Protein AF-A0A9N9E2A3-F1 (afdb_monomer_lite)

Radius of gyration: 18.9 Å; chains: 1; bounding box: 43×35×45 Å

Organism: NCBI:txid1348616

InterPro domains:
  IPR032870 Alpha-ketoglutarate-dependent dioxygenase alkB homologue 7-like [PTHR21052] (4-63)
  IPR037151 Alpha-ketoglutarate-dependent dioxygenase AlkB-like superfamily [G3DSA:2.60.120.590] (1-68)

Secondary structure (DSSP, 8-state):
------TT--------TT------THHHHT--------SEEEETTEEEE----------PPPPPGGGGGSS--

Foldseek 3Di:
DDDPDDPPDDDDDDDDPPDDDDADDCRPPVDDDDDDPDQWDDDPPDIDGDDDDDDDDDDDDDDDCPVVVPPPD

pLDDT: mean 85.59, std 17.52, range [32.66, 98.12]

Structure (mmCIF, N/CA/C/O backbone)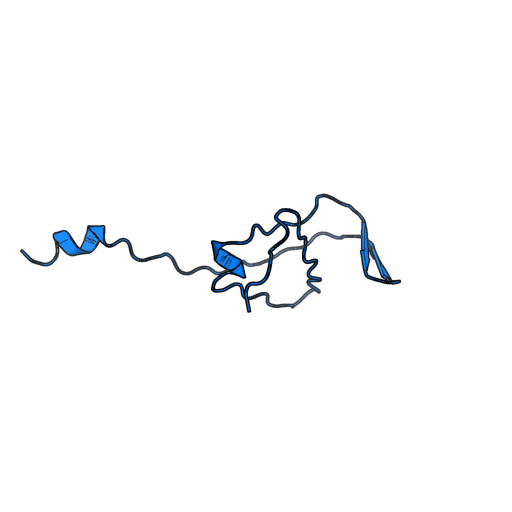:
data_AF-A0A9N9E2A3-F1
#
_entry.id   AF-A0A9N9E2A3-F1
#
loop_
_atom_site.group_PDB
_atom_site.id
_atom_site.type_symbol
_atom_site.label_atom_id
_atom_site.label_alt_id
_atom_site.label_comp_id
_atom_site.label_asym_id
_atom_site.label_entity_id
_atom_site.label_seq_id
_atom_site.pdbx_PDB_ins_code
_atom_site.Cartn_x
_atom_site.Cartn_y
_atom_site.Cartn_z
_atom_site.occupancy
_atom_site.B_iso_or_equiv
_atom_site.auth_seq_id
_atom_site.auth_comp_id
_atom_site.auth_asym_id
_atom_site.auth_atom_id
_atom_site.pdbx_PDB_model_num
ATOM 1 N N . THR A 1 1 ? 4.010 -21.917 21.015 1.00 32.66 1 THR A N 1
ATOM 2 C CA . THR A 1 1 ? 5.369 -21.924 20.437 1.00 32.66 1 THR A CA 1
ATOM 3 C C . THR A 1 1 ? 5.810 -20.486 20.321 1.00 32.66 1 THR A C 1
ATOM 5 O O . THR A 1 1 ? 5.190 -19.741 19.577 1.00 32.66 1 THR A O 1
ATOM 8 N N . SER A 1 2 ? 6.764 -20.060 21.145 1.00 39.91 2 SER A N 1
ATOM 9 C CA . SER A 1 2 ? 7.232 -18.672 21.207 1.00 39.91 2 SER A CA 1
ATOM 10 C C . SER A 1 2 ? 8.056 -18.363 19.957 1.00 39.91 2 SER A C 1
ATOM 12 O O . SER A 1 2 ? 9.197 -18.801 19.851 1.00 39.91 2 SER A O 1
ATOM 14 N N . THR A 1 3 ? 7.463 -17.693 18.972 1.00 46.03 3 THR A N 1
ATOM 15 C CA . THR A 1 3 ? 8.167 -17.222 17.774 1.00 46.03 3 THR A CA 1
ATOM 16 C C . THR A 1 3 ? 9.046 -16.037 18.147 1.00 46.03 3 THR A C 1
ATOM 18 O O . THR A 1 3 ? 8.550 -14.976 18.518 1.00 46.03 3 THR A O 1
ATOM 21 N N . THR A 1 4 ? 10.358 -16.235 18.077 1.00 53.19 4 THR A N 1
ATOM 22 C CA . THR A 1 4 ? 11.376 -15.194 18.217 1.00 53.19 4 THR A CA 1
ATOM 23 C C . THR A 1 4 ? 11.300 -14.272 16.995 1.00 53.19 4 THR A C 1
ATOM 25 O O . THR A 1 4 ? 11.949 -14.534 15.986 1.00 53.19 4 THR A O 1
ATOM 28 N N . THR A 1 5 ? 10.459 -13.238 17.034 1.00 58.84 5 THR A N 1
ATOM 29 C CA . THR A 1 5 ? 10.332 -12.270 15.933 1.00 58.84 5 THR A CA 1
ATOM 30 C C . THR A 1 5 ? 11.626 -11.466 15.824 1.00 58.84 5 THR A C 1
ATOM 32 O O . THR A 1 5 ? 12.019 -10.785 16.775 1.00 58.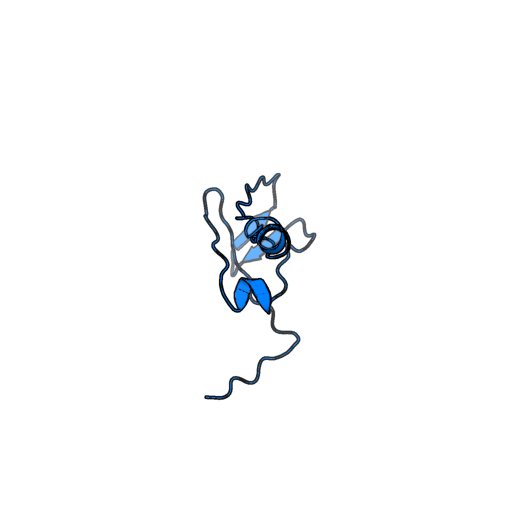84 5 THR A O 1
ATOM 35 N N . ASN A 1 6 ? 12.319 -11.562 14.689 1.00 70.44 6 ASN A N 1
ATOM 36 C CA . ASN A 1 6 ? 13.482 -10.723 14.425 1.00 70.44 6 ASN A CA 1
ATOM 37 C C . ASN A 1 6 ? 12.977 -9.281 14.223 1.00 70.44 6 ASN A C 1
ATOM 39 O O . ASN A 1 6 ? 12.144 -9.063 13.346 1.00 70.44 6 ASN A O 1
ATOM 43 N N . PRO A 1 7 ? 13.444 -8.284 14.995 1.00 70.44 7 PRO A N 1
ATOM 44 C CA . PRO A 1 7 ? 12.945 -6.911 14.882 1.00 70.44 7 PRO A CA 1
ATOM 45 C C . PRO A 1 7 ? 13.217 -6.265 13.513 1.00 70.44 7 PRO A C 1
ATOM 47 O O . PRO A 1 7 ? 12.585 -5.267 13.183 1.00 70.44 7 PRO A O 1
ATOM 50 N N . ASN A 1 8 ? 14.120 -6.839 12.712 1.00 81.38 8 ASN A N 1
ATOM 51 C CA . ASN A 1 8 ? 14.430 -6.393 11.352 1.00 81.38 8 ASN A CA 1
ATOM 52 C C . ASN A 1 8 ? 13.826 -7.307 10.274 1.00 81.38 8 ASN A C 1
ATOM 54 O O . ASN A 1 8 ? 14.294 -7.316 9.135 1.00 81.38 8 ASN A O 1
ATOM 58 N N . GLU A 1 9 ? 12.837 -8.126 10.623 1.00 90.38 9 GLU A N 1
ATOM 59 C CA . GLU A 1 9 ? 12.145 -8.971 9.658 1.00 90.38 9 GLU A CA 1
ATOM 60 C C . GLU A 1 9 ? 11.374 -8.118 8.641 1.00 90.38 9 GLU A C 1
ATOM 62 O O . GLU A 1 9 ? 10.598 -7.232 8.999 1.00 90.38 9 GLU A O 1
ATOM 67 N N . VAL A 1 10 ? 11.589 -8.394 7.354 1.00 90.75 10 VAL A N 1
ATOM 68 C CA . VAL A 1 10 ? 10.897 -7.736 6.243 1.00 90.75 10 VAL A CA 1
ATOM 69 C C . VAL A 1 10 ? 10.182 -8.801 5.430 1.00 90.75 10 VAL A C 1
ATOM 71 O O . VAL A 1 10 ? 10.812 -9.718 4.907 1.00 90.75 10 VAL A O 1
ATOM 74 N N . ILE A 1 11 ? 8.865 -8.655 5.298 1.00 93.31 11 ILE A N 1
ATOM 75 C CA . ILE A 1 11 ? 8.023 -9.567 4.523 1.00 93.31 11 ILE A CA 1
ATOM 76 C C . ILE A 1 11 ? 7.585 -8.841 3.242 1.00 93.31 11 ILE A C 1
ATOM 78 O O . ILE A 1 11 ? 6.715 -7.967 3.307 1.00 93.31 11 ILE A O 1
ATOM 82 N N . PRO A 1 12 ? 8.177 -9.153 2.073 1.00 93.25 12 PRO A N 1
ATOM 83 C CA . PRO A 1 12 ? 7.780 -8.530 0.818 1.00 93.25 12 PRO A CA 1
ATOM 84 C C . PRO A 1 12 ? 6.425 -9.070 0.341 1.00 93.25 12 PRO A C 1
ATOM 86 O O . PRO A 1 12 ? 6.184 -10.276 0.338 1.00 93.25 12 PRO A O 1
ATOM 89 N N . VAL A 1 13 ? 5.548 -8.170 -0.113 1.00 94.88 13 VAL A N 1
ATOM 90 C CA . VAL A 1 13 ? 4.242 -8.505 -0.703 1.00 94.88 13 VAL A CA 1
ATOM 91 C C . VAL A 1 13 ? 4.137 -7.852 -2.076 1.00 94.88 13 VAL A C 1
ATOM 93 O O . VAL A 1 13 ? 4.276 -6.636 -2.205 1.00 94.88 13 VAL A O 1
ATOM 96 N N . ILE A 1 14 ? 3.871 -8.653 -3.108 1.00 95.25 14 ILE A N 1
ATOM 97 C CA . ILE A 1 14 ? 3.683 -8.161 -4.476 1.00 95.25 14 ILE A CA 1
ATOM 98 C C . ILE A 1 14 ? 2.207 -7.869 -4.709 1.00 95.25 14 ILE A C 1
ATOM 100 O O . ILE A 1 14 ? 1.372 -8.750 -4.547 1.00 95.25 14 ILE A O 1
ATOM 104 N N . LEU A 1 15 ? 1.905 -6.631 -5.107 1.00 96.38 15 LEU A N 1
ATOM 105 C CA . LEU A 1 15 ? 0.555 -6.183 -5.445 1.00 96.38 15 LEU A CA 1
ATOM 106 C C . LEU A 1 15 ? 0.475 -5.887 -6.942 1.00 96.38 15 LEU A C 1
ATOM 108 O O . LEU A 1 15 ? 0.994 -4.868 -7.414 1.00 96.38 15 LEU A O 1
ATOM 112 N N . ARG A 1 16 ? -0.180 -6.769 -7.691 1.00 94.88 16 ARG A N 1
ATOM 113 C CA . ARG A 1 16 ? -0.483 -6.591 -9.111 1.00 94.88 16 ARG A CA 1
ATOM 114 C C . ARG A 1 16 ? -1.665 -5.619 -9.288 1.00 94.88 16 ARG A C 1
ATOM 116 O O . ARG A 1 16 ? -2.423 -5.362 -8.348 1.00 94.88 16 ARG A O 1
ATOM 123 N N . PRO A 1 17 ? -1.830 -5.011 -10.476 1.00 96.50 17 PRO A N 1
ATOM 124 C CA . PRO A 1 17 ? -3.001 -4.186 -10.758 1.00 96.50 17 PRO A CA 1
ATOM 125 C C . PRO A 1 17 ? -4.300 -4.984 -10.579 1.00 96.50 17 PRO A C 1
ATOM 127 O O . PRO A 1 17 ? -4.457 -6.037 -11.186 1.00 96.50 17 PRO A O 1
ATOM 130 N N . GLY A 1 18 ? -5.228 -4.462 -9.773 1.00 96.75 18 GLY A N 1
ATOM 131 C CA . GLY A 1 18 ? -6.505 -5.120 -9.466 1.00 96.75 18 GLY A CA 1
ATOM 132 C C . GLY A 1 18 ? -6.515 -5.927 -8.165 1.00 96.75 18 GLY A C 1
ATOM 133 O O . GLY A 1 18 ? -7.597 -6.266 -7.689 1.00 96.75 18 GLY A O 1
ATOM 134 N N . ASP A 1 19 ? -5.354 -6.168 -7.552 1.00 98.00 19 ASP A N 1
ATOM 135 C CA . ASP A 1 19 ? -5.280 -6.882 -6.279 1.00 98.00 19 ASP A CA 1
ATOM 136 C C . ASP A 1 19 ? -5.919 -6.088 -5.134 1.00 98.00 19 ASP A C 1
ATOM 138 O O . ASP A 1 19 ? -5.823 -4.857 -5.054 1.00 98.00 19 ASP A O 1
ATOM 142 N N . ILE A 1 20 ? -6.509 -6.823 -4.191 1.00 97.81 20 ILE A N 1
ATOM 143 C CA . ILE A 1 20 ? -7.035 -6.288 -2.935 1.00 97.81 20 ILE A CA 1
ATOM 144 C C . ILE A 1 20 ? -6.167 -6.810 -1.792 1.00 97.81 20 ILE A C 1
ATOM 146 O O . ILE A 1 20 ? -6.069 -8.015 -1.574 1.00 97.81 20 ILE A O 1
ATOM 150 N N . LEU A 1 21 ? -5.573 -5.890 -1.029 1.00 97.44 21 LEU A N 1
ATOM 151 C CA . LEU A 1 21 ? -4.836 -6.204 0.192 1.00 97.44 21 LEU A CA 1
ATOM 152 C C . LEU A 1 21 ? -5.688 -5.870 1.421 1.00 97.44 21 LEU A C 1
ATOM 154 O O . LEU A 1 21 ? -6.055 -4.713 1.632 1.00 97.44 21 LEU A O 1
ATOM 158 N N . THR A 1 22 ? -5.950 -6.867 2.265 1.00 97.06 22 THR A N 1
ATOM 159 C CA . THR A 1 22 ? -6.604 -6.686 3.568 1.00 97.06 22 THR A CA 1
ATOM 160 C C . THR A 1 22 ? -5.599 -6.856 4.700 1.00 97.06 22 THR A C 1
ATOM 162 O O . THR A 1 22 ? -4.940 -7.888 4.789 1.00 97.06 22 THR A O 1
ATOM 165 N N . MET A 1 23 ? -5.513 -5.872 5.598 1.00 96.62 23 MET A N 1
ATOM 166 C CA . MET A 1 23 ? -4.652 -5.927 6.783 1.00 96.62 23 MET A CA 1
ATOM 167 C C . MET A 1 23 ? -5.496 -5.867 8.057 1.00 96.62 23 MET A C 1
ATOM 169 O O . MET A 1 23 ? -6.235 -4.906 8.283 1.00 96.62 23 MET A O 1
ATOM 173 N N . SER A 1 24 ? -5.357 -6.879 8.910 1.00 95.44 24 SER A N 1
ATOM 174 C CA . SER A 1 24 ? -6.071 -7.013 10.184 1.00 95.44 24 SER A CA 1
ATOM 175 C C . SER A 1 24 ? -5.170 -7.616 11.259 1.00 95.44 24 SER A C 1
ATOM 177 O O . SER A 1 24 ? -4.172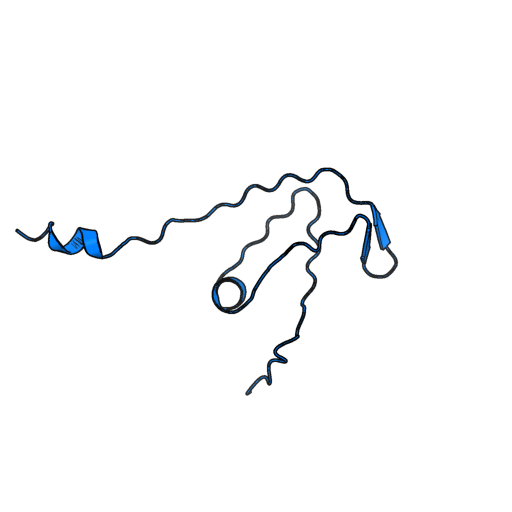 -8.259 10.941 1.00 95.44 24 SER A O 1
ATOM 179 N N . GLY A 1 25 ? -5.533 -7.434 12.532 1.00 95.38 25 GLY A N 1
ATOM 180 C CA . GLY A 1 25 ? -4.768 -7.995 13.649 1.00 95.38 25 GLY A CA 1
ATOM 181 C C . GLY A 1 25 ? -3.303 -7.521 13.655 1.00 95.38 25 GLY A C 1
ATOM 182 O O . GLY A 1 25 ? -3.060 -6.357 13.315 1.00 95.38 25 GLY A O 1
ATOM 183 N N . PRO A 1 26 ? -2.337 -8.397 13.996 1.00 94.38 26 PRO A N 1
ATOM 184 C CA . PRO A 1 26 ? -0.923 -8.036 14.114 1.00 94.38 26 PRO A CA 1
ATOM 185 C C . PRO A 1 26 ? -0.357 -7.327 12.884 1.00 94.38 26 PRO A C 1
ATOM 187 O O . PRO A 1 26 ? 0.295 -6.299 13.019 1.00 94.38 26 PRO A O 1
ATOM 190 N N . ALA A 1 27 ? -0.697 -7.774 11.670 1.00 93.50 27 ALA A N 1
ATOM 191 C CA . ALA A 1 27 ? -0.219 -7.147 10.434 1.00 93.50 27 ALA A CA 1
ATOM 192 C C . ALA A 1 27 ? -0.593 -5.655 10.317 1.00 93.50 27 ALA A C 1
ATOM 194 O O . ALA A 1 27 ? 0.100 -4.899 9.646 1.00 93.50 27 ALA A O 1
ATOM 195 N N . ARG A 1 28 ? -1.691 -5.218 10.951 1.00 94.88 28 ARG A N 1
ATOM 196 C CA . ARG A 1 28 ? -2.133 -3.813 10.951 1.00 94.88 28 ARG A CA 1
ATOM 197 C C . ARG A 1 28 ? -1.576 -3.006 12.123 1.00 94.88 28 ARG A C 1
ATOM 199 O O . ARG A 1 28 ? -1.381 -1.804 11.965 1.00 94.88 28 ARG A O 1
ATOM 206 N N . TYR A 1 29 ? -1.459 -3.621 13.297 1.00 94.19 29 TYR A N 1
ATOM 207 C CA . TYR A 1 29 ? -1.173 -2.909 14.546 1.00 94.19 29 TYR A CA 1
ATOM 208 C C . TYR A 1 29 ? 0.284 -3.022 14.993 1.00 94.19 29 TYR A C 1
ATOM 210 O O . TYR A 1 29 ? 0.808 -2.055 15.537 1.00 94.19 29 TYR A O 1
ATO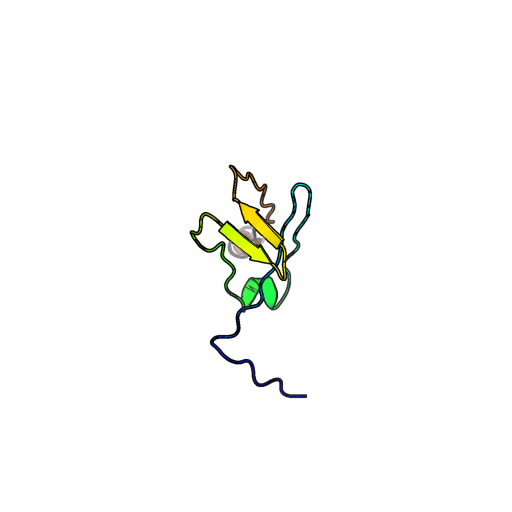M 218 N N . ASP A 1 30 ? 0.927 -4.153 14.713 1.00 94.25 30 ASP A N 1
ATOM 219 C CA . ASP A 1 30 ? 2.262 -4.476 15.221 1.00 94.25 30 ASP A CA 1
ATOM 220 C C . ASP A 1 30 ? 3.338 -4.315 14.134 1.00 94.25 30 ASP A C 1
ATOM 222 O O . ASP A 1 30 ? 4.513 -4.140 14.445 1.00 94.25 30 ASP A O 1
ATOM 226 N N . TRP A 1 31 ? 2.941 -4.345 12.855 1.00 94.06 31 TRP A N 1
ATOM 227 C CA . TRP A 1 31 ? 3.848 -4.246 11.711 1.00 94.06 31 TRP A CA 1
ATOM 228 C C . TRP A 1 31 ? 3.769 -2.886 11.020 1.00 94.06 31 TRP A C 1
ATOM 230 O O . TRP A 1 31 ? 2.691 -2.374 10.700 1.00 94.06 31 TRP A O 1
ATOM 240 N N . ALA A 1 32 ? 4.940 -2.335 10.703 1.00 93.62 32 ALA A N 1
ATOM 241 C CA . ALA A 1 32 ? 5.052 -1.250 9.744 1.00 93.62 32 ALA A CA 1
ATOM 242 C C . ALA A 1 32 ? 4.936 -1.808 8.318 1.00 93.62 32 ALA A C 1
ATOM 244 O O . ALA A 1 32 ? 5.523 -2.836 7.987 1.00 93.62 32 ALA A O 1
ATOM 245 N N . HIS A 1 33 ? 4.197 -1.108 7.460 1.00 95.31 33 HIS A N 1
ATOM 246 C CA . HIS A 1 33 ? 4.129 -1.397 6.031 1.00 95.31 33 HIS A CA 1
ATOM 247 C C . HIS A 1 33 ? 4.547 -0.161 5.245 1.00 95.31 33 HIS A C 1
ATOM 249 O O . HIS A 1 33 ? 4.288 0.974 5.649 1.00 95.31 33 HIS A O 1
ATOM 255 N N . GLY A 1 34 ? 5.186 -0.384 4.105 1.00 95.12 34 GLY A N 1
ATOM 256 C CA . GLY A 1 34 ? 5.680 0.682 3.253 1.00 95.12 34 GLY A CA 1
ATOM 257 C C . GLY A 1 34 ? 5.930 0.187 1.840 1.00 95.12 34 GLY A C 1
ATOM 258 O O . GLY A 1 34 ? 5.954 -1.012 1.573 1.00 95.12 34 GLY A O 1
ATOM 259 N N . ILE A 1 35 ? 6.103 1.140 0.932 1.00 95.56 35 ILE A N 1
ATOM 260 C CA . ILE A 1 35 ? 6.526 0.883 -0.440 1.00 95.56 35 ILE A CA 1
ATOM 261 C C . ILE A 1 35 ? 7.893 1.539 -0.578 1.00 95.56 35 ILE A C 1
ATOM 263 O O . ILE A 1 35 ? 8.008 2.757 -0.451 1.00 95.56 35 ILE A O 1
ATOM 267 N N . GLU A 1 36 ? 8.927 0.738 -0.810 1.00 94.88 36 GLU A N 1
ATOM 268 C CA . GLU A 1 36 ? 10.288 1.242 -0.994 1.00 94.88 36 GLU A CA 1
ATOM 269 C C . GLU A 1 36 ? 10.355 2.221 -2.175 1.00 94.88 36 GLU A C 1
ATOM 271 O O . GLU A 1 36 ? 9.727 1.983 -3.201 1.00 94.88 36 GLU A O 1
ATOM 276 N N . ALA A 1 37 ? 11.119 3.310 -2.080 1.00 95.62 37 ALA A N 1
ATOM 277 C CA . ALA A 1 37 ? 11.221 4.327 -3.131 1.00 95.62 37 ALA A CA 1
ATOM 278 C C . ALA A 1 37 ? 12.206 3.936 -4.259 1.00 95.62 37 ALA A C 1
ATOM 280 O O . ALA A 1 37 ? 13.188 4.630 -4.512 1.00 95.62 37 ALA A O 1
ATOM 281 N N . THR A 1 38 ? 11.937 2.830 -4.958 1.00 95.81 38 THR A N 1
ATOM 282 C CA . THR A 1 38 ? 12.729 2.341 -6.105 1.00 95.81 38 THR A CA 1
ATOM 283 C C . THR A 1 38 ? 11.980 2.481 -7.438 1.00 95.81 38 THR A C 1
ATOM 285 O O . THR A 1 38 ? 10.758 2.645 -7.473 1.00 95.81 38 THR A O 1
ATOM 288 N N . LYS A 1 39 ? 12.714 2.417 -8.559 1.00 97.50 39 LYS A N 1
ATOM 289 C CA . LYS A 1 39 ? 12.167 2.387 -9.931 1.00 97.50 39 LYS A CA 1
ATOM 290 C C . LYS A 1 39 ? 11.929 0.967 -10.451 1.00 97.50 39 LYS A C 1
ATOM 292 O O . LYS A 1 39 ? 11.198 0.796 -11.426 1.00 97.50 39 LYS A O 1
ATOM 297 N N . ILE A 1 40 ? 12.592 -0.025 -9.864 1.00 97.50 40 ILE A N 1
ATOM 298 C CA . ILE A 1 40 ? 12.607 -1.408 -10.344 1.00 97.50 40 ILE A CA 1
ATOM 299 C C . ILE A 1 40 ? 12.449 -2.327 -9.136 1.00 97.50 40 ILE A C 1
ATOM 301 O O . ILE A 1 40 ? 13.201 -2.185 -8.174 1.00 97.50 40 ILE A O 1
ATOM 305 N N . ASP A 1 41 ? 11.513 -3.266 -9.225 1.00 96.00 41 ASP A N 1
ATOM 306 C CA . ASP A 1 41 ? 11.379 -4.378 -8.286 1.00 96.00 41 ASP A CA 1
ATOM 307 C C . ASP A 1 41 ? 11.969 -5.647 -8.913 1.00 96.00 41 ASP A C 1
ATOM 309 O O . ASP A 1 41 ? 11.784 -5.899 -10.110 1.00 96.00 41 ASP A O 1
ATOM 313 N N . ILE A 1 42 ? 12.673 -6.443 -8.107 1.00 95.12 42 ILE A N 1
ATOM 314 C CA . ILE A 1 42 ? 13.159 -7.777 -8.480 1.00 95.12 42 ILE A CA 1
ATOM 315 C C . ILE A 1 42 ? 12.377 -8.797 -7.657 1.00 95.12 42 ILE A C 1
ATOM 317 O O . ILE A 1 42 ? 12.419 -8.765 -6.428 1.00 95.12 42 ILE A O 1
ATOM 321 N N . VAL A 1 43 ? 11.639 -9.675 -8.330 1.00 91.44 43 VAL A N 1
ATOM 322 C CA . VAL A 1 43 ? 10.752 -10.662 -7.705 1.00 91.44 43 VAL A CA 1
ATOM 323 C C . VAL A 1 43 ? 11.085 -12.036 -8.270 1.00 91.44 43 VAL A C 1
ATOM 325 O O . VAL A 1 43 ? 10.621 -12.399 -9.349 1.00 91.44 43 VAL A O 1
ATOM 328 N N . GLY A 1 44 ? 11.920 -12.795 -7.557 1.00 89.62 44 GLY A N 1
ATOM 329 C CA . GLY A 1 44 ? 12.533 -13.996 -8.128 1.00 89.62 44 GLY A CA 1
ATOM 330 C C . GLY A 1 44 ? 13.323 -13.626 -9.385 1.00 89.62 44 GLY A C 1
ATOM 331 O O . GLY A 1 44 ? 14.182 -12.748 -9.330 1.00 89.62 44 GLY A O 1
ATOM 332 N N . ASP A 1 45 ? 12.967 -14.231 -10.517 1.00 93.69 45 ASP A N 1
ATOM 333 C CA . ASP A 1 45 ? 13.587 -13.954 -11.820 1.00 93.69 45 ASP A CA 1
ATOM 334 C C . ASP A 1 45 ? 12.898 -12.816 -12.601 1.00 93.69 45 ASP A C 1
ATOM 336 O O . ASP A 1 45 ? 13.329 -12.443 -13.695 1.00 93.69 45 ASP A O 1
ATOM 340 N N . GLU A 1 46 ? 11.812 -12.240 -12.071 1.00 94.12 46 GLU A N 1
ATOM 341 C CA . GLU A 1 46 ? 11.066 -11.174 -12.737 1.00 94.12 46 GLU A CA 1
ATOM 342 C C . GLU A 1 46 ? 11.627 -9.794 -12.382 1.00 94.12 46 GLU A C 1
ATOM 344 O O . GLU A 1 46 ? 11.723 -9.405 -11.216 1.00 94.12 46 GLU A O 1
ATOM 349 N N . ARG A 1 47 ? 11.933 -9.006 -13.417 1.00 96.56 47 ARG A N 1
ATOM 350 C CA . ARG A 1 47 ? 12.322 -7.600 -13.289 1.00 96.56 47 ARG A CA 1
ATOM 351 C C . ARG A 1 47 ? 11.162 -6.689 -13.674 1.00 96.56 47 ARG A C 1
ATOM 353 O O . ARG A 1 47 ? 10.867 -6.515 -14.858 1.00 96.56 47 ARG A O 1
ATOM 360 N N . ILE A 1 48 ? 10.561 -6.035 -12.688 1.00 95.44 48 ILE A N 1
ATOM 361 C CA . ILE A 1 48 ? 9.377 -5.190 -12.868 1.00 95.44 48 ILE A CA 1
ATOM 362 C C . ILE A 1 48 ? 9.796 -3.720 -12.847 1.00 95.44 48 ILE A C 1
ATOM 364 O O . ILE A 1 48 ? 10.228 -3.193 -11.827 1.00 95.44 48 ILE A O 1
ATOM 368 N N . VAL A 1 49 ? 9.650 -3.024 -13.977 1.00 97.38 49 VAL A N 1
ATOM 369 C CA . VAL A 1 49 ? 9.837 -1.564 -14.032 1.00 97.38 49 VAL A CA 1
ATOM 370 C C . VAL A 1 49 ? 8.560 -0.885 -13.549 1.00 97.38 49 VAL A C 1
ATOM 372 O O . VAL A 1 49 ? 7.495 -1.064 -14.148 1.00 97.38 49 VAL A O 1
ATOM 375 N N . ARG A 1 50 ? 8.658 -0.084 -12.485 1.00 96.81 50 ARG A N 1
ATOM 376 C CA . ARG A 1 50 ? 7.500 0.599 -11.909 1.00 96.81 50 ARG A CA 1
ATOM 377 C C . ARG A 1 50 ? 6.952 1.662 -12.853 1.00 96.81 50 ARG A C 1
ATOM 379 O O . ARG A 1 50 ? 7.687 2.415 -13.488 1.00 96.81 50 ARG A O 1
ATOM 386 N N . LYS A 1 51 ? 5.625 1.729 -12.900 1.00 95.31 51 LYS A N 1
ATOM 387 C CA . LYS A 1 51 ? 4.844 2.756 -13.595 1.00 95.31 51 LYS A CA 1
ATOM 388 C C . LYS A 1 51 ? 4.036 3.543 -12.564 1.00 95.31 51 LYS A C 1
ATOM 390 O O . LYS A 1 51 ? 4.077 3.242 -11.372 1.00 95.31 51 LYS A O 1
ATOM 395 N N . VAL A 1 52 ? 3.283 4.541 -13.017 1.00 96.38 52 VAL A N 1
ATOM 396 C CA . VAL A 1 52 ? 2.323 5.239 -12.154 1.00 96.38 52 VAL A CA 1
ATOM 397 C C . VAL A 1 52 ? 1.314 4.222 -11.608 1.00 96.38 52 VAL A C 1
ATOM 399 O O . VAL A 1 52 ? 0.666 3.513 -12.376 1.00 96.38 52 VAL A O 1
ATOM 402 N N . ARG A 1 53 ? 1.201 4.147 -10.278 1.00 96.62 53 ARG A N 1
ATOM 403 C CA . ARG A 1 53 ? 0.271 3.269 -9.558 1.00 96.62 53 ARG A CA 1
ATOM 404 C C . ARG A 1 53 ? -0.681 4.116 -8.726 1.00 96.62 53 ARG A C 1
ATOM 406 O O . ARG A 1 53 ? -0.239 4.979 -7.975 1.00 96.62 53 ARG A O 1
ATOM 413 N N . VAL A 1 54 ? -1.971 3.805 -8.809 1.00 97.50 54 VAL A N 1
ATOM 414 C CA . VAL A 1 54 ? -3.014 4.368 -7.944 1.00 97.50 54 VAL A CA 1
ATOM 415 C C . VAL A 1 54 ? -3.559 3.246 -7.066 1.00 97.50 54 VAL A C 1
ATOM 417 O O . VAL A 1 54 ? -3.845 2.159 -7.562 1.00 97.50 54 VAL A O 1
ATOM 420 N N . SER A 1 55 ? -3.693 3.494 -5.765 1.00 97.81 55 SER A N 1
ATOM 421 C CA . SER A 1 55 ? -4.373 2.588 -4.835 1.00 97.81 55 SER A CA 1
ATOM 422 C C . SER A 1 55 ? -5.466 3.313 -4.078 1.00 97.81 55 SER A C 1
ATOM 424 O O . SER A 1 55 ? -5.281 4.455 -3.660 1.00 97.81 55 SER A O 1
ATOM 426 N N . ILE A 1 56 ? -6.575 2.615 -3.861 1.00 98.12 56 ILE A N 1
ATOM 427 C CA . ILE A 1 56 ? -7.695 3.092 -3.058 1.00 98.12 56 ILE A CA 1
ATOM 428 C C . ILE A 1 56 ? -7.629 2.373 -1.712 1.00 98.12 56 ILE A C 1
ATOM 430 O O . ILE A 1 56 ? -7.766 1.154 -1.650 1.00 98.12 56 ILE A O 1
ATOM 434 N N . THR A 1 57 ? -7.410 3.125 -0.634 1.00 97.75 57 THR A N 1
ATOM 435 C CA . THR A 1 57 ? -7.321 2.571 0.724 1.00 97.75 57 THR A CA 1
ATOM 436 C C . THR A 1 57 ? -8.610 2.859 1.480 1.00 97.75 57 THR A C 1
ATOM 438 O O . THR A 1 57 ? -8.913 4.011 1.785 1.00 97.75 57 THR A O 1
ATOM 441 N N . LEU A 1 58 ? -9.343 1.806 1.838 1.00 97.62 58 LEU A N 1
ATOM 442 C CA . LEU A 1 58 ? -10.580 1.905 2.611 1.00 97.62 58 LEU A CA 1
ATOM 443 C C . LEU A 1 58 ? -10.306 1.640 4.095 1.00 97.62 58 LEU A C 1
ATOM 445 O O . LEU A 1 58 ? -9.636 0.671 4.451 1.00 97.62 58 LEU A O 1
ATOM 449 N N . ARG A 1 59 ? -10.821 2.503 4.979 1.00 95.38 59 ARG A N 1
ATOM 450 C CA . ARG A 1 59 ? -10.713 2.347 6.438 1.00 95.38 59 ARG A CA 1
ATOM 451 C C . ARG A 1 59 ? -12.007 2.780 7.113 1.00 95.38 59 ARG A C 1
ATOM 453 O O . ARG A 1 59 ? -12.567 3.815 6.768 1.00 95.38 59 ARG A O 1
ATOM 460 N N . LYS A 1 60 ? -12.438 2.019 8.120 1.00 93.12 60 LYS A N 1
ATOM 461 C CA . LYS A 1 60 ? -13.487 2.452 9.047 1.00 93.12 60 LYS A CA 1
ATOM 462 C C . LYS A 1 60 ? -12.860 3.327 10.132 1.00 93.12 60 LYS A C 1
ATOM 464 O O . LYS A 1 60 ? -11.844 2.946 10.718 1.00 93.12 60 LYS A O 1
ATOM 469 N N . MET A 1 61 ? -13.460 4.483 10.400 1.00 91.19 61 MET A N 1
ATOM 470 C CA . MET A 1 61 ? -13.079 5.310 11.543 1.00 91.19 61 MET A CA 1
ATOM 471 C C . MET A 1 61 ? -13.422 4.569 12.838 1.00 91.19 61 MET A C 1
ATOM 473 O O . MET A 1 61 ? -14.506 3.997 12.961 1.00 91.19 61 MET A O 1
ATOM 477 N N . LYS A 1 62 ? -12.488 4.546 13.793 1.00 86.38 62 LYS A N 1
ATOM 478 C CA . LYS A 1 62 ? -12.771 4.000 15.120 1.00 86.38 62 LYS A CA 1
ATOM 479 C C . LYS A 1 62 ? -13.741 4.947 15.818 1.00 86.38 62 LYS A C 1
ATOM 481 O O . LYS A 1 62 ? -13.497 6.150 15.855 1.00 86.38 62 LYS A O 1
ATOM 486 N N . GLU A 1 63 ? -14.820 4.398 16.354 1.00 85.56 63 GLU A N 1
ATOM 487 C CA . GLU A 1 63 ? -15.752 5.157 17.179 1.00 85.56 63 GLU A CA 1
ATOM 488 C C . GLU A 1 63 ? -15.020 5.687 18.417 1.00 85.56 63 GLU A C 1
ATOM 490 O O . GLU A 1 63 ? -14.296 4.949 19.096 1.00 85.56 63 GLU A O 1
ATOM 495 N N . ILE A 1 64 ? -15.142 6.989 18.666 1.00 77.12 64 ILE A N 1
ATOM 496 C CA . ILE A 1 64 ? -14.508 7.645 19.806 1.00 77.12 64 ILE A CA 1
ATOM 497 C C . ILE A 1 64 ? -15.505 7.587 20.965 1.00 77.12 64 ILE A C 1
ATOM 499 O O . ILE A 1 64 ? -16.559 8.211 20.905 1.00 77.12 64 ILE A O 1
ATOM 503 N N . GLN A 1 65 ? -15.148 6.880 22.041 1.00 61.69 65 GLN A N 1
ATOM 504 C CA . GLN A 1 65 ? -15.990 6.703 23.238 1.00 61.69 65 GLN A CA 1
ATOM 505 C C . GLN A 1 65 ? -16.342 8.012 23.978 1.00 61.69 65 GLN A C 1
ATOM 507 O O . GLN A 1 65 ? -17.167 7.992 24.884 1.00 61.69 65 GLN A O 1
ATOM 512 N N . ILE A 1 66 ? -15.771 9.158 23.591 1.00 58.72 66 ILE A N 1
ATOM 513 C CA . ILE A 1 66 ? -16.060 10.470 24.198 1.00 58.72 66 ILE A CA 1
ATOM 514 C C . ILE A 1 66 ? -17.500 10.934 23.897 1.00 58.72 66 ILE A C 1
ATOM 516 O O . ILE A 1 66 ? -18.077 11.677 24.686 1.00 58.72 66 ILE A O 1
ATOM 520 N N . LEU A 1 67 ? -18.130 10.459 22.815 1.00 55.03 67 LEU A N 1
ATOM 521 C CA . LEU A 1 67 ? -19.523 10.815 22.500 1.00 55.03 67 LEU A CA 1
ATOM 522 C C . LEU A 1 67 ? -20.559 10.124 23.404 1.00 55.03 67 LEU A C 1
ATOM 524 O O . LEU A 1 67 ? -21.711 10.549 23.431 1.00 55.03 67 LEU A O 1
ATOM 528 N N . ASN A 1 68 ? -20.156 9.129 24.201 1.00 55.03 68 ASN A N 1
ATOM 529 C CA . ASN A 1 68 ? -21.083 8.373 25.046 1.00 55.03 68 ASN A CA 1
ATOM 530 C C . ASN A 1 68 ? -21.319 9.008 26.425 1.00 55.03 68 ASN A C 1
ATOM 532 O O . ASN A 1 68 ? -22.127 8.498 27.186 1.00 55.03 68 ASN A O 1
ATOM 536 N N . GLN A 1 69 ? -20.664 10.127 26.761 1.00 55.00 69 GLN A N 1
ATOM 537 C CA . GLN A 1 69 ? -20.877 10.802 28.051 1.00 55.00 69 GLN A CA 1
ATOM 538 C C . GLN A 1 69 ? -21.959 11.898 28.008 1.00 55.00 69 GLN A C 1
ATOM 540 O O . GLN A 1 69 ? -22.361 12.414 29.050 1.00 55.00 69 GLN A O 1
ATOM 545 N N . CYS A 1 70 ? -22.451 12.243 26.815 1.00 54.31 70 CYS A N 1
ATOM 546 C CA . CYS A 1 70 ? -23.481 13.270 26.628 1.00 54.31 70 CYS A CA 1
ATOM 547 C C . CYS A 1 70 ? -24.867 12.702 26.282 1.00 54.31 70 CYS A C 1
ATOM 549 O O . CYS A 1 70 ? -25.805 13.483 26.170 1.00 54.31 70 CYS A O 1
ATOM 551 N N . ALA A 1 71 ? -24.995 11.383 26.098 1.00 57.50 71 ALA A N 1
ATOM 552 C CA . ALA A 1 71 ? -26.249 10.735 25.703 1.00 57.50 71 ALA A CA 1
ATOM 553 C C . ALA A 1 71 ? -27.082 10.199 26.887 1.00 57.50 71 ALA A C 1
ATOM 555 O O . ALA A 1 71 ? -28.238 9.846 26.685 1.00 57.50 71 ALA A O 1
ATOM 556 N N . ASP A 1 72 ? -26.524 10.195 28.105 1.00 54.59 72 ASP A N 1
ATOM 557 C CA . ASP A 1 72 ? -27.178 9.694 29.328 1.00 54.59 72 ASP A CA 1
ATOM 558 C C . ASP A 1 72 ? -27.613 10.825 30.292 1.00 54.59 72 ASP A C 1
ATOM 560 O O . ASP A 1 72 ? -27.564 10.665 31.514 1.00 54.59 72 ASP A O 1
ATOM 564 N N . LYS A 1 73 ? -28.009 11.995 29.772 1.00 45.25 73 LYS A N 1
ATOM 565 C CA . LYS A 1 73 ? -28.641 13.060 30.573 1.00 45.25 73 LYS A CA 1
ATOM 566 C C . LYS A 1 73 ? -30.045 13.377 30.092 1.00 45.25 73 LYS A C 1
ATOM 568 O O . LYS A 1 73 ? -30.213 13.521 28.864 1.00 45.25 73 LYS A O 1
#

Sequence (73 aa):
TSTTTNPNEVIPVILRPGDILTMSGPARYDWAHGIEATKIDIVGDERIVRKVRVSITLRKMKEIQILNQCADK

=== Feature glossary ===
The record interleaves many kinds of information about one protein. Here is each kind framed as the question it answers.

Q: What are the backbone torsion angles?
A: φ (phi) and ψ (psi) 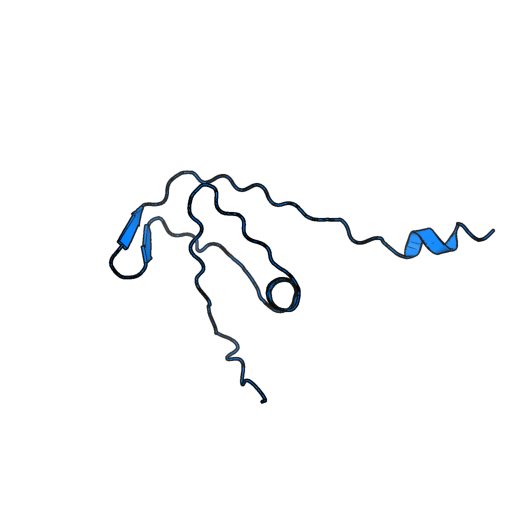are the two rotatable backbone dihedrals per residue: φ is the C(i-1)–N–Cα–C torsion, ψ is the N–Cα–C–N(i+1) torsion, both in degrees on (−180°, 180°]. α-helical residues cluster near (−60°, −45°); β-strand residues near (−120°, +130°). A Ramachandran plot is simply a scatter of (φ, ψ) for every residue.

Q: What is the amino-acid chain?
A: This is the polypeptide sequence — one letter per residue, N-terminus first. Length ranges from a few dozen residues for small domains to over a thousand for large multi-domain proteins.

Q: How mobile is each atom in the crystal?
A: For experimental (PDB) structures, the B-factor (temperature factor) quantifies the positional spread of each atom in the crystal — a combination of thermal vibration and static disorder — in units of Å². High B-factors mark flexible loops or poorly resolved regions; low B-factors mark the rigid, well-ordered core.

Q: Are the domains correctly placed relative to each other?
A: Predicted Aligned Error (PAE) is an AlphaFold confidence matrix: entry (i, j) is the expected error in the position of residue j, in ångströms, when the prediction is superimposed on the true structure at residue i. Low PAE within a block of residues means that block is internally rigid and well-predicted; high PAE between two blocks means their relative placement is uncertain even if each block individually is confident.

Q: How confident is the AlphaFold model at each residue?
A: pLDDT is the predicted lDDT-Cα score: AlphaFold's confidence that the local environment of each residue (all inter-atomic distances within 15 Å) is correctly placed. It is a per-residue number between 0 and 100, with higher meaning more reliable.

Q: What family and function is it annotated with?
A: Functional annotations link the protein to curated databases. InterPro entries identify conserved domains and families by matching the sequence against member-database signatures (Pfam, PROSITE, CDD, …). Gene Ontology (GO) terms describe molecular function, biological process, and cellular component in a controlled vocabulary. CATH places the structure in a hierarchical fold classification (Class/Architecture/Topology/Homologous-superfamily). The organism is the source species.

Q: How big and how compact is the whole molecule?
A: Three whole-structure scalars: the radius of gyration (RMS distance of Cα from centroid, in Å), the count of Cα–Cα contacts (pairs closer than 8 Å and separated by more than four residues in sequence — i.e. tertiary, not local, contacts), and the bounding-box dimensions. Together they distinguish compact globular folds from extended fibres or disordered chains.

Q: What known structures does this most resemble?
A: The Foldseek neighbor list gives the closest experimentally determined structures in the PDB, ranked by structural alignment. TM-score near 1 means near-identical fold; near 0.3 means only rough topology match. This is how one finds what a novel AlphaFold prediction most resembles in the solved-structure universe.

Q: Which residues are buried vs exposed?
A: SASA measures how much of the protein is reachable by solvent. It is computed by rolling a water-sized probe over the atomic surface and summing the exposed area (Å²). Per-residue SASA distinguishes core (buried, low SASA) from surface (exposed, high SASA) residues; total SASA is a whole-molecule size measure.

Q: Which residues are in helices, strands, or loops?
A: Eight-state secondary structure (DSSP): H is the canonical α-helix, G the tighter 3₁₀-helix, I the wider π-helix; E/B are β-structure, T and S are turns and bends, and '-' is everything else. DSSP derives these from the pattern of main-chain N–H···O=C hydrogen bonds, not from the sequence.

Q: Where is each backbone atom in 3D?
A: Structure coordinates are given as an mmCIF _atom_site loop: one row per atom with element, residue name, chain id, sequence number, and x/y/z position in Å. Only the four main-chain atoms per residue are included here; side chains are omitted to keep the record compact.

Q: What if only a Cα trace is available?
A: Three-state secondary structure (P-SEA) collapses the eight DSSP classes into helix (a), strand (b), and coil (c). P-SEA assigns these from Cα geometry alone — distances and angles — without requiring backbone oxygens, so it works on any Cα trace.

Q: What do the rendered images show?
A: The six renders are orthographic views along the three Cartesian axes in both directions. Representation (cartoon, sticks, or surface) and color scheme (sequence-rainbow or by-chain) vary across proteins so the training set covers all the common visualization conventions.

Q: What does the local fold look like, residue by residue?
A: Foldseek's 3Di representation compresses backbone geometry into a per-residue letter drawn from a learned twenty-state a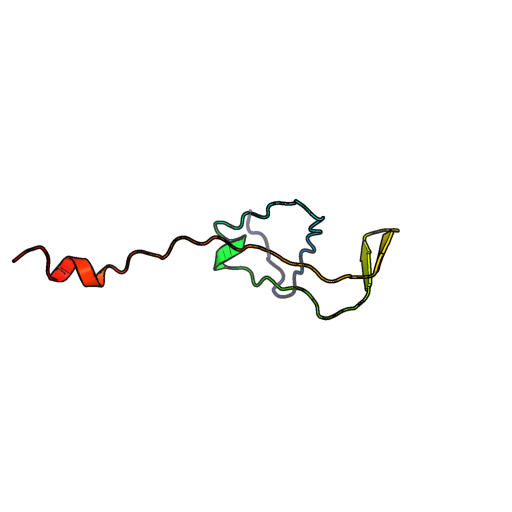lphabet. It captures the tertiary interaction pattern around each residue — which residues are packed against it in space, regardless of where they are in sequence.

Q: What do the diagnostic plots show?
A: The contact map is a binary N×N matrix image: pixel (i, j) is dark where Cα_i and Cα_j are within 8 Å and |i−j|>4. Because the |i−j|>4 filter removes local helical contacts, off-diagonal stripes parallel to the main diagonal indicate parallel β-sheets; stripes perpendicular to it indicate antiparallel β-sheets. The Ramachandran plot scatters every residue's (φ, ψ) pair against the sterically allowed regions. The PAE heatmap renders the predicted-aligned-error matrix.